Protein AF-A0A7M4DF35-F1 (afdb_monomer_lite)

Sequence (182 aa):
MTAERWVGVNEGSVAWADAAHDILTEVAGHHLAVITRADLAEQVQSRTGLRTRSPYRTWIGSVLAIVVTRAHAEALPPLTSLVVHRAGGDVETEEGVTQARFACYRRYADDIPAEVIALADAEVRAKEAEAAEATRARRTRSSSAGTRAPRTRKPVVPEEAPKICPTCFVQLPASGICDDCG

pLDDT: mean 87.78, std 14.04, range [47.12, 98.75]

Radius of gyration: 29.68 Å; chains: 1; bounding box: 43×83×53 Å

Secondary structure (DSSP, 8-state):
-PPPEE--HHHHHHHHHHHHHHHHHHHHTSTT--EEHHHHHHHHHHHH-EE--S-GGGTHHHHHHHHHHHHHHTT---GGGGEESSTT------HHHHHHHHHHHHHH-S---HHHHHHHHHHHHHHHHHHHHHHHHHHHHHHHS-------PPP----PPPPBPTTT-PBPPTTS--TTT-

Structure (mmCIF, N/CA/C/O backbone):
data_AF-A0A7M4DF35-F1
#
_entry.id   AF-A0A7M4DF35-F1
#
loop_
_atom_site.group_PDB
_a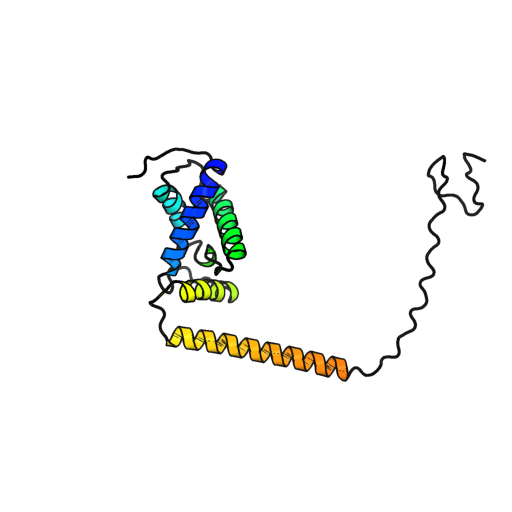tom_site.id
_atom_site.type_symbol
_atom_site.label_atom_id
_atom_site.label_alt_id
_atom_site.label_comp_id
_atom_site.label_asym_id
_atom_site.label_entity_id
_atom_site.label_seq_id
_atom_site.pdbx_PDB_ins_code
_atom_site.Cartn_x
_atom_site.Cartn_y
_atom_site.Cartn_z
_atom_site.occupancy
_atom_site.B_iso_or_equiv
_atom_site.auth_seq_id
_atom_site.auth_comp_id
_atom_site.auth_asym_id
_atom_site.auth_atom_id
_atom_site.pdbx_PDB_model_num
ATOM 1 N N . MET A 1 1 ? 2.243 -17.060 -20.647 1.00 57.16 1 MET A N 1
ATOM 2 C CA . MET A 1 1 ? 3.671 -16.725 -20.477 1.00 57.16 1 MET A CA 1
ATOM 3 C C . MET A 1 1 ? 3.911 -15.399 -21.172 1.00 57.16 1 MET A C 1
ATOM 5 O O . MET A 1 1 ? 3.861 -15.352 -22.393 1.00 57.16 1 MET A O 1
ATOM 9 N N . THR A 1 2 ? 4.044 -14.317 -20.410 1.00 72.31 2 THR A N 1
ATOM 10 C CA . THR A 1 2 ? 4.477 -13.013 -20.929 1.00 72.31 2 THR A CA 1
ATOM 11 C C . THR A 1 2 ? 5.916 -13.143 -21.425 1.00 72.31 2 THR A C 1
ATOM 13 O O . THR A 1 2 ? 6.747 -13.753 -20.755 1.00 72.31 2 THR A O 1
ATOM 16 N N . ALA A 1 3 ? 6.207 -12.642 -22.625 1.00 84.12 3 ALA A N 1
ATOM 17 C CA . ALA A 1 3 ? 7.567 -12.648 -23.153 1.00 84.12 3 ALA A CA 1
ATOM 18 C C . ALA A 1 3 ? 8.449 -11.715 -22.309 1.00 84.12 3 ALA A C 1
ATOM 20 O O . ALA A 1 3 ? 8.066 -10.572 -22.055 1.00 84.12 3 ALA A O 1
ATOM 21 N N . GLU A 1 4 ? 9.614 -12.195 -21.872 1.00 92.75 4 GLU A N 1
ATOM 22 C CA . GLU A 1 4 ? 10.533 -11.380 -21.078 1.00 92.75 4 GLU A CA 1
ATOM 23 C C . GLU A 1 4 ? 11.287 -10.372 -21.955 1.00 92.75 4 GLU A C 1
ATOM 25 O O . GLU A 1 4 ? 11.801 -10.710 -23.025 1.00 92.75 4 GLU A O 1
ATOM 30 N N . ARG A 1 5 ? 11.393 -9.126 -21.483 1.00 96.50 5 ARG A N 1
ATOM 31 C CA . ARG A 1 5 ? 12.104 -8.035 -22.160 1.00 96.50 5 ARG A CA 1
ATOM 32 C C . ARG A 1 5 ? 12.962 -7.261 -21.166 1.00 96.50 5 ARG A C 1
ATOM 34 O O . ARG A 1 5 ? 12.476 -6.824 -20.128 1.00 96.50 5 ARG A O 1
ATOM 41 N N . TRP A 1 6 ? 14.230 -7.038 -21.507 1.00 97.25 6 TRP A N 1
ATOM 42 C CA . TRP A 1 6 ? 15.135 -6.212 -20.704 1.00 97.25 6 TRP A CA 1
ATOM 43 C C . TRP A 1 6 ? 14.934 -4.726 -21.005 1.00 97.25 6 TRP A C 1
ATOM 45 O O . TRP A 1 6 ? 14.982 -4.325 -22.168 1.00 97.25 6 TRP A O 1
ATOM 55 N N . VAL A 1 7 ? 14.739 -3.917 -19.963 1.00 97.38 7 VAL A N 1
ATOM 56 C CA . VAL A 1 7 ? 14.461 -2.477 -20.064 1.00 97.38 7 VAL A CA 1
ATOM 57 C C . VAL A 1 7 ? 15.282 -1.659 -19.067 1.00 97.38 7 VAL A C 1
ATOM 59 O O . VAL A 1 7 ? 15.774 -2.161 -18.049 1.00 97.38 7 VAL A O 1
ATOM 62 N N . GLY A 1 8 ? 15.428 -0.366 -19.361 1.00 96.44 8 GLY A N 1
ATOM 63 C CA . GLY A 1 8 ? 15.947 0.604 -18.399 1.00 96.44 8 GLY A CA 1
ATOM 64 C C . GLY A 1 8 ? 14.949 0.866 -17.265 1.00 96.44 8 GLY A C 1
ATOM 65 O O . GLY A 1 8 ? 13.746 0.676 -17.425 1.00 96.44 8 GLY A O 1
ATOM 66 N N . VAL A 1 9 ? 15.441 1.350 -16.119 1.00 96.00 9 VAL A N 1
ATOM 67 C CA . VAL A 1 9 ? 14.603 1.621 -14.934 1.00 96.00 9 VAL A CA 1
ATOM 68 C C . VAL A 1 9 ? 13.453 2.586 -15.236 1.00 96.00 9 VAL A C 1
ATOM 70 O O . VAL A 1 9 ? 12.317 2.316 -14.862 1.00 96.00 9 VAL A O 1
ATOM 73 N N . ASN A 1 10 ? 13.733 3.692 -15.931 1.00 95.38 10 ASN A N 1
ATOM 74 C CA . ASN A 1 10 ? 12.712 4.700 -16.226 1.00 95.38 10 ASN A CA 1
ATOM 75 C C . ASN A 1 10 ? 11.609 4.138 -17.130 1.00 95.38 10 ASN A C 1
ATOM 77 O O . ASN A 1 10 ? 10.435 4.387 -16.881 1.00 95.38 10 ASN A O 1
ATOM 81 N N . GLU A 1 11 ? 11.988 3.334 -18.126 1.00 96.31 11 GLU A N 1
ATOM 82 C CA . GLU A 1 11 ? 11.049 2.696 -19.050 1.00 96.31 11 GLU A CA 1
ATOM 83 C C . GLU A 1 11 ? 10.116 1.712 -18.329 1.00 96.31 11 GLU A C 1
ATOM 85 O O . GLU A 1 11 ? 8.913 1.722 -18.571 1.00 96.31 11 GLU A O 1
ATOM 90 N N . GLY A 1 12 ? 10.646 0.889 -17.416 1.00 96.19 12 GLY A N 1
ATOM 91 C CA . GLY A 1 12 ? 9.844 -0.090 -16.672 1.00 96.19 12 GLY A CA 1
ATOM 92 C C . GLY A 1 12 ? 9.017 0.497 -15.523 1.00 96.19 12 GLY A C 1
ATOM 93 O O . GLY A 1 12 ? 8.069 -0.140 -15.072 1.00 96.19 12 GLY A O 1
ATOM 94 N N . SER A 1 13 ? 9.355 1.699 -15.046 1.00 96.50 13 SER A N 1
ATOM 95 C CA . SER A 1 13 ? 8.841 2.250 -13.783 1.00 96.50 13 SER A CA 1
ATOM 96 C C . SER A 1 13 ? 7.313 2.292 -13.671 1.00 96.50 13 SER A C 1
ATOM 98 O O . SER A 1 13 ? 6.778 1.871 -12.647 1.00 96.50 13 SER A O 1
ATOM 100 N N . VAL A 1 14 ? 6.616 2.756 -14.713 1.00 97.56 14 VAL A N 1
ATOM 101 C CA . VAL A 1 14 ? 5.149 2.883 -14.717 1.00 97.56 14 VAL A CA 1
ATOM 102 C C . VAL A 1 14 ? 4.488 1.506 -14.684 1.00 97.56 14 VAL A C 1
ATOM 104 O O . VAL A 1 14 ? 3.686 1.237 -13.797 1.00 97.56 14 VAL A O 1
ATOM 107 N N . ALA A 1 15 ? 4.902 0.595 -15.567 1.00 98.12 15 ALA A N 1
ATOM 108 C CA . ALA A 1 15 ? 4.358 -0.762 -15.614 1.00 98.12 15 ALA A CA 1
ATOM 109 C C . ALA A 1 15 ? 4.627 -1.546 -14.317 1.00 98.12 15 ALA A C 1
ATOM 111 O O . ALA A 1 15 ? 3.768 -2.288 -13.842 1.00 98.12 15 ALA A O 1
ATOM 112 N N . TRP A 1 16 ? 5.805 -1.371 -13.708 1.00 98.69 16 TRP A N 1
ATOM 113 C CA . TRP A 1 16 ? 6.094 -1.958 -12.400 1.00 98.69 16 TRP A CA 1
ATOM 114 C C . TRP A 1 16 ? 5.251 -1.343 -11.283 1.00 98.69 16 TRP A C 1
ATOM 116 O O . TRP A 1 16 ? 4.930 -2.056 -10.339 1.00 98.69 16 TRP A O 1
ATOM 126 N N . ALA A 1 17 ? 4.893 -0.059 -11.362 1.00 98.62 17 ALA A N 1
ATOM 127 C CA . ALA A 1 17 ? 4.027 0.590 -10.379 1.00 98.62 17 ALA A CA 1
ATOM 128 C C . ALA A 1 17 ? 2.575 0.122 -10.485 1.00 98.62 17 ALA A C 1
ATOM 130 O O . ALA A 1 17 ? 1.959 -0.141 -9.453 1.00 98.62 17 ALA A O 1
ATOM 131 N N . ASP A 1 18 ? 2.064 -0.066 -11.701 1.00 98.38 18 ASP A N 1
ATOM 132 C CA . ASP A 1 18 ? 0.742 -0.659 -11.916 1.00 98.38 18 ASP A CA 1
ATOM 133 C C . ASP A 1 18 ? 0.693 -2.085 -11.359 1.00 98.38 18 ASP A C 1
ATOM 135 O O . ASP A 1 18 ? -0.153 -2.398 -10.525 1.00 98.38 18 ASP A O 1
ATOM 139 N N . ALA A 1 19 ? 1.685 -2.916 -11.698 1.00 98.62 19 ALA A N 1
ATOM 140 C CA . ALA A 1 19 ? 1.788 -4.259 -11.134 1.00 98.62 19 ALA A CA 1
ATOM 141 C C . ALA A 1 19 ? 1.973 -4.246 -9.606 1.00 98.62 19 ALA A C 1
ATOM 143 O O . ALA A 1 19 ? 1.438 -5.113 -8.919 1.00 98.62 19 ALA A O 1
ATOM 144 N N . ALA A 1 20 ? 2.723 -3.283 -9.058 1.00 98.75 20 ALA A N 1
ATOM 145 C CA . ALA A 1 20 ? 2.913 -3.151 -7.616 1.00 98.75 20 ALA A CA 1
ATOM 146 C C . ALA A 1 20 ? 1.597 -2.829 -6.907 1.00 98.75 20 ALA A C 1
ATOM 148 O O . ALA A 1 20 ? 1.338 -3.391 -5.849 1.00 98.75 20 ALA A O 1
ATOM 149 N N . HIS A 1 21 ? 0.771 -1.951 -7.476 1.00 98.56 21 HIS A N 1
ATOM 150 C CA . HIS A 1 21 ? -0.548 -1.644 -6.934 1.00 98.56 21 HIS A CA 1
ATOM 151 C C . HIS A 1 21 ? -1.423 -2.905 -6.850 1.00 98.56 21 HIS A C 1
ATOM 153 O O . HIS A 1 21 ? -2.014 -3.173 -5.801 1.00 98.56 21 HIS A O 1
ATOM 159 N N . ASP A 1 22 ? -1.456 -3.705 -7.916 1.00 98.56 22 ASP A N 1
ATOM 160 C CA . ASP A 1 22 ? -2.241 -4.943 -7.963 1.00 98.56 22 ASP A CA 1
ATOM 161 C C . ASP A 1 22 ? -1.725 -5.975 -6.952 1.00 98.56 22 ASP A C 1
ATOM 163 O O . ASP A 1 22 ? -2.496 -6.491 -6.146 1.00 98.56 22 ASP A O 1
ATOM 167 N N . ILE A 1 23 ? -0.404 -6.201 -6.908 1.00 98.69 23 ILE A N 1
ATOM 168 C CA . ILE A 1 23 ? 0.232 -7.089 -5.919 1.00 98.69 23 ILE A CA 1
ATOM 169 C C . ILE A 1 23 ? -0.100 -6.643 -4.494 1.00 98.69 23 ILE A C 1
ATOM 171 O O . ILE A 1 23 ? -0.439 -7.468 -3.655 1.00 98.69 23 ILE A O 1
ATOM 175 N N . LEU A 1 24 ? 0.010 -5.347 -4.192 1.00 98.62 24 LEU A N 1
ATOM 176 C CA . LEU A 1 24 ? -0.251 -4.846 -2.844 1.00 98.62 24 LEU A CA 1
ATOM 177 C C . LEU A 1 24 ? -1.732 -4.937 -2.471 1.00 98.62 24 LEU A C 1
ATOM 179 O O . LEU A 1 24 ? -2.035 -5.145 -1.302 1.00 98.62 24 LEU A O 1
ATOM 183 N N . THR A 1 25 ? -2.637 -4.820 -3.442 1.00 98.50 25 THR A N 1
ATOM 184 C CA . THR A 1 25 ? -4.073 -5.042 -3.231 1.00 98.50 25 THR A CA 1
ATOM 185 C C . THR A 1 25 ? -4.360 -6.509 -2.912 1.00 98.50 25 THR A C 1
ATOM 187 O O . THR A 1 25 ? -5.113 -6.794 -1.988 1.00 98.50 25 THR A O 1
ATOM 190 N N . GLU A 1 26 ? -3.700 -7.442 -3.601 1.00 98.50 26 GLU A N 1
ATOM 191 C CA . GLU A 1 26 ? -3.793 -8.873 -3.289 1.00 98.50 26 GLU A CA 1
ATOM 192 C C . GLU A 1 26 ? -3.200 -9.211 -1.916 1.00 98.50 26 GLU A C 1
ATOM 194 O O . GLU A 1 26 ? -3.815 -9.941 -1.145 1.00 98.50 26 GLU A O 1
ATOM 199 N N . VAL A 1 27 ? -2.041 -8.639 -1.564 1.00 98.31 27 VAL A N 1
ATOM 200 C CA . VAL A 1 27 ? -1.454 -8.783 -0.219 1.00 98.31 27 VAL A CA 1
ATOM 201 C C . VAL A 1 27 ? -2.407 -8.226 0.839 1.00 98.31 27 VAL A C 1
ATOM 203 O O . VAL A 1 27 ? -2.608 -8.854 1.871 1.00 98.31 27 VAL A O 1
ATOM 206 N N . ALA A 1 28 ? -3.039 -7.081 0.578 1.00 98.19 28 ALA A N 1
ATOM 207 C CA . ALA A 1 28 ? -4.022 -6.493 1.483 1.00 98.19 28 ALA A CA 1
ATOM 208 C C . ALA A 1 28 ? -5.289 -7.345 1.652 1.00 98.19 28 ALA A C 1
ATOM 210 O O . ALA A 1 28 ? -6.030 -7.102 2.601 1.00 98.19 28 ALA A O 1
ATOM 211 N N . GLY A 1 29 ? -5.532 -8.312 0.761 1.00 98.12 29 GLY A N 1
ATOM 212 C CA . GLY A 1 29 ? -6.655 -9.249 0.818 1.00 98.12 29 GLY A CA 1
ATOM 213 C C . GLY A 1 29 ? -6.560 -10.294 1.931 1.00 98.12 29 GLY A C 1
ATOM 214 O O . GLY A 1 29 ? -7.504 -11.052 2.131 1.00 98.12 29 GLY A O 1
ATOM 215 N N . HIS A 1 30 ? -5.445 -10.326 2.663 1.00 97.69 30 HIS A N 1
ATOM 216 C CA . HIS A 1 30 ? -5.224 -11.238 3.777 1.00 97.69 30 HIS A CA 1
ATOM 217 C C . HIS A 1 30 ? -4.808 -10.469 5.028 1.00 97.69 30 HIS A C 1
ATOM 219 O O . HIS A 1 30 ? -3.832 -9.711 5.025 1.00 97.69 30 HIS A O 1
ATOM 225 N N . HIS A 1 31 ? -5.536 -10.669 6.122 1.00 96.06 31 HIS A N 1
ATOM 226 C CA . HIS A 1 31 ? -5.246 -10.008 7.382 1.00 96.06 31 HIS A CA 1
ATOM 227 C C . HIS A 1 31 ? -3.828 -10.350 7.867 1.00 96.06 31 HIS A C 1
ATOM 229 O O . HIS A 1 31 ? -3.414 -11.507 7.894 1.00 96.06 31 HIS A O 1
ATOM 235 N N . LEU A 1 32 ? -3.074 -9.318 8.264 1.00 94.50 32 LEU A N 1
ATOM 236 C CA . LEU A 1 32 ? -1.668 -9.394 8.696 1.00 94.50 32 LEU A CA 1
ATOM 237 C C . LEU A 1 32 ? -0.655 -9.784 7.607 1.00 94.50 32 LEU A C 1
ATOM 239 O O . LEU A 1 32 ? 0.536 -9.899 7.912 1.00 94.50 32 LEU A O 1
ATOM 243 N N . ALA A 1 33 ? -1.068 -9.940 6.348 1.00 95.88 33 ALA A N 1
ATOM 244 C CA . ALA A 1 33 ? -0.131 -10.225 5.274 1.00 95.88 33 ALA A CA 1
ATOM 245 C C . ALA A 1 33 ? 0.725 -9.000 4.926 1.00 95.88 33 ALA A C 1
ATOM 247 O O . ALA A 1 33 ? 0.248 -7.884 4.728 1.00 95.88 33 ALA A O 1
ATOM 248 N N . VAL A 1 34 ? 2.029 -9.231 4.812 1.00 96.38 34 VAL A N 1
ATOM 249 C CA . VAL A 1 34 ? 3.022 -8.231 4.411 1.00 96.38 34 VAL A CA 1
ATOM 250 C C . VAL A 1 34 ? 3.927 -8.815 3.340 1.00 96.38 34 VAL A C 1
ATOM 252 O O . VAL A 1 34 ? 4.099 -10.029 3.246 1.00 96.38 34 VAL A O 1
ATOM 255 N N . ILE A 1 35 ? 4.551 -7.944 2.552 1.00 96.75 35 ILE A N 1
ATOM 256 C CA . ILE A 1 35 ? 5.489 -8.337 1.500 1.00 96.75 35 ILE A CA 1
ATOM 257 C C . ILE A 1 35 ? 6.831 -7.653 1.715 1.00 96.75 35 ILE A C 1
ATOM 259 O O . ILE A 1 35 ? 6.895 -6.482 2.098 1.00 96.75 35 ILE A O 1
ATOM 263 N N . THR A 1 36 ? 7.938 -8.354 1.471 1.00 96.56 36 THR A N 1
ATOM 264 C CA . THR A 1 36 ? 9.238 -7.691 1.553 1.00 96.56 36 THR A CA 1
ATOM 265 C C . THR A 1 36 ? 9.482 -6.815 0.330 1.00 96.56 36 THR A C 1
ATOM 267 O O . THR A 1 36 ? 9.003 -7.067 -0.775 1.00 96.56 36 THR A O 1
ATOM 270 N N . ARG A 1 37 ? 10.308 -5.782 0.499 1.00 96.06 37 ARG A N 1
ATOM 271 C CA . ARG A 1 37 ? 10.739 -4.928 -0.617 1.00 96.06 37 ARG A CA 1
ATOM 272 C C . ARG A 1 37 ? 11.466 -5.712 -1.722 1.00 96.06 37 ARG A C 1
ATOM 274 O O . ARG A 1 37 ? 11.468 -5.263 -2.864 1.00 96.06 37 ARG A O 1
ATOM 281 N N . ALA A 1 38 ? 12.115 -6.828 -1.380 1.00 96.50 38 ALA A N 1
ATOM 282 C CA . ALA A 1 38 ? 12.780 -7.698 -2.348 1.00 96.50 38 ALA A CA 1
ATOM 283 C C . ALA A 1 38 ? 11.756 -8.528 -3.135 1.00 96.50 38 ALA A C 1
ATOM 285 O O . ALA A 1 38 ? 11.778 -8.489 -4.362 1.00 96.50 38 ALA A O 1
ATOM 286 N N . ASP A 1 39 ? 10.812 -9.166 -2.440 1.00 98.06 39 ASP A N 1
ATOM 287 C CA . ASP A 1 39 ? 9.779 -9.991 -3.078 1.00 98.06 39 ASP A CA 1
ATOM 288 C C . ASP A 1 39 ? 8.878 -9.149 -3.980 1.00 98.06 39 ASP A C 1
ATOM 290 O O . ASP A 1 39 ? 8.578 -9.546 -5.101 1.00 98.06 39 ASP A O 1
ATOM 294 N N . LEU A 1 40 ? 8.496 -7.942 -3.543 1.00 98.50 40 LEU A N 1
ATOM 295 C CA . LEU A 1 40 ? 7.725 -7.027 -4.385 1.00 98.50 40 LEU A CA 1
ATOM 296 C C . LEU A 1 40 ? 8.488 -6.694 -5.671 1.00 98.50 40 LEU A C 1
ATOM 298 O O . LEU A 1 40 ? 7.913 -6.721 -6.756 1.00 98.50 40 LEU A O 1
ATOM 302 N N . ALA A 1 41 ? 9.786 -6.401 -5.562 1.00 98.25 41 ALA A N 1
ATOM 303 C CA . ALA A 1 41 ? 10.611 -6.066 -6.715 1.00 98.25 41 ALA A CA 1
ATOM 304 C C . ALA A 1 41 ? 10.752 -7.233 -7.707 1.00 98.25 41 ALA A C 1
ATOM 306 O O . ALA A 1 41 ? 10.769 -7.015 -8.920 1.00 98.25 41 ALA A O 1
ATOM 307 N N . GLU A 1 42 ? 10.841 -8.462 -7.210 1.00 98.00 42 GLU A N 1
ATOM 308 C CA . GLU A 1 42 ? 10.845 -9.658 -8.048 1.00 98.00 42 GLU A CA 1
ATOM 309 C C . GLU A 1 42 ? 9.485 -9.873 -8.726 1.00 98.00 42 GLU A C 1
ATOM 311 O O . GLU A 1 42 ? 9.418 -10.081 -9.943 1.00 98.00 42 GLU A O 1
ATOM 316 N N . GLN A 1 43 ? 8.396 -9.761 -7.962 1.00 98.50 43 GLN A N 1
ATOM 317 C CA . GLN A 1 43 ? 7.043 -9.992 -8.457 1.00 98.50 43 GLN A CA 1
ATOM 318 C C . GLN A 1 43 ? 6.627 -8.983 -9.528 1.00 98.50 43 GLN A C 1
ATOM 320 O O . GLN A 1 43 ? 6.075 -9.398 -10.546 1.00 98.50 43 GLN A O 1
ATOM 325 N N . VAL A 1 44 ? 6.932 -7.688 -9.376 1.00 98.56 44 VAL A N 1
ATOM 326 C CA . VAL A 1 44 ? 6.583 -6.683 -10.403 1.00 98.56 44 VAL A CA 1
ATOM 327 C C . VAL A 1 44 ? 7.296 -6.951 -11.726 1.00 98.56 44 VAL A C 1
ATOM 329 O O . VAL A 1 44 ? 6.688 -6.831 -12.789 1.00 98.56 44 VAL A O 1
ATOM 332 N N . GLN A 1 45 ? 8.560 -7.384 -11.691 1.00 98.00 45 GLN A N 1
ATOM 333 C CA . GLN A 1 45 ? 9.278 -7.772 -12.905 1.00 98.00 45 GLN A CA 1
ATOM 334 C C . GLN A 1 45 ? 8.716 -9.069 -13.504 1.00 98.00 45 GLN A C 1
ATOM 336 O O . GLN A 1 45 ? 8.612 -9.188 -14.721 1.00 98.00 45 GLN A O 1
ATOM 341 N N . SER A 1 46 ? 8.326 -10.029 -12.658 1.00 97.56 46 SER A N 1
ATOM 342 C CA . SER A 1 46 ? 7.760 -11.310 -13.095 1.00 97.56 46 SER A CA 1
ATOM 343 C C . SER A 1 46 ? 6.396 -11.139 -13.766 1.00 97.56 46 SER A C 1
ATOM 345 O O . SER A 1 46 ? 6.186 -11.625 -14.875 1.00 97.56 46 SER A O 1
ATOM 347 N N . ARG A 1 47 ? 5.486 -10.375 -13.146 1.00 97.69 47 ARG A N 1
ATOM 348 C CA . ARG A 1 47 ? 4.137 -10.126 -13.681 1.00 97.69 47 ARG A CA 1
ATOM 349 C C . ARG A 1 47 ? 4.160 -9.353 -14.990 1.00 97.69 47 ARG A C 1
ATOM 351 O O . ARG A 1 47 ? 3.418 -9.682 -15.910 1.00 97.69 47 ARG A O 1
ATOM 358 N N . THR A 1 48 ? 5.022 -8.344 -15.083 1.00 97.81 48 THR A N 1
ATOM 359 C CA . THR A 1 48 ? 5.115 -7.500 -16.284 1.00 97.81 48 THR A CA 1
ATOM 360 C C . THR A 1 48 ? 5.940 -8.136 -17.403 1.00 97.81 48 THR A C 1
ATOM 362 O O . THR A 1 48 ? 5.806 -7.735 -18.555 1.00 97.81 48 THR A O 1
ATOM 365 N N . GLY A 1 49 ? 6.824 -9.089 -17.089 1.00 97.81 49 GLY A N 1
ATOM 366 C CA . GLY A 1 49 ? 7.851 -9.581 -18.013 1.00 97.81 49 GLY A CA 1
ATOM 367 C C . GLY A 1 49 ? 8.971 -8.565 -18.291 1.00 97.81 49 GLY A C 1
ATOM 368 O O . GLY A 1 49 ? 9.900 -8.863 -19.042 1.00 97.81 49 GLY A O 1
ATOM 369 N N . LEU A 1 50 ? 8.924 -7.368 -17.694 1.00 97.94 50 LEU A N 1
ATOM 370 C CA . LEU A 1 50 ? 9.938 -6.331 -17.868 1.00 97.94 50 LEU A CA 1
ATOM 371 C C . LEU A 1 50 ? 11.056 -6.527 -16.842 1.00 97.94 50 LEU A C 1
ATOM 373 O O . LEU A 1 50 ? 10.858 -6.311 -15.645 1.00 97.94 50 LEU A O 1
ATOM 377 N N . ARG A 1 51 ? 12.241 -6.924 -17.316 1.00 97.50 51 ARG A N 1
ATOM 378 C CA . ARG A 1 51 ? 13.420 -7.218 -16.491 1.00 97.50 51 ARG A CA 1
ATOM 379 C C . ARG A 1 51 ? 14.429 -6.076 -16.496 1.00 97.50 51 ARG A C 1
ATOM 381 O O . ARG A 1 51 ? 14.617 -5.400 -17.505 1.00 97.50 51 ARG A O 1
ATOM 388 N N . THR A 1 52 ? 15.153 -5.901 -15.393 1.00 97.12 52 THR A N 1
ATOM 389 C CA . THR A 1 52 ? 16.308 -4.990 -15.325 1.00 97.12 52 THR A CA 1
ATOM 390 C C . THR A 1 52 ? 17.470 -5.607 -14.557 1.00 97.12 52 THR A C 1
ATOM 392 O O . THR A 1 52 ? 17.275 -6.379 -13.622 1.00 97.12 52 THR A O 1
ATOM 395 N N . ARG A 1 53 ? 18.702 -5.265 -14.959 1.00 95.81 53 ARG A N 1
ATOM 396 C CA . ARG A 1 53 ? 19.931 -5.668 -14.252 1.00 95.81 53 ARG A CA 1
ATOM 397 C C . ARG A 1 53 ? 20.261 -4.742 -13.078 1.00 95.81 53 ARG A C 1
ATOM 399 O O . ARG A 1 53 ? 21.163 -5.041 -12.302 1.00 95.81 53 ARG A O 1
ATOM 406 N N . SER A 1 54 ? 19.568 -3.608 -12.957 1.00 97.25 54 SER A N 1
ATOM 407 C CA . SER A 1 54 ? 19.790 -2.657 -11.870 1.00 97.25 54 SER A CA 1
ATOM 408 C C . SER A 1 54 ? 19.361 -3.255 -10.522 1.00 97.25 54 SER A C 1
ATOM 410 O O . SER A 1 54 ? 18.261 -3.813 -10.432 1.00 97.25 54 SER A O 1
ATOM 412 N N . PRO A 1 55 ? 20.171 -3.112 -9.453 1.00 97.50 55 PRO A N 1
ATOM 413 C CA . PRO A 1 55 ? 19.813 -3.621 -8.132 1.00 97.50 55 PRO A CA 1
ATOM 414 C C . PRO A 1 55 ? 18.478 -3.048 -7.651 1.00 97.50 55 PRO A C 1
ATOM 416 O O . PRO A 1 55 ? 18.283 -1.835 -7.676 1.00 97.50 55 PRO A O 1
ATOM 419 N N . TYR A 1 56 ? 17.573 -3.894 -7.148 1.00 97.19 56 TYR A N 1
ATOM 420 C CA . TYR A 1 56 ? 16.199 -3.478 -6.821 1.00 97.19 56 TYR A CA 1
ATOM 421 C C . TYR A 1 56 ? 16.102 -2.241 -5.926 1.00 97.19 56 TYR A C 1
ATOM 423 O O . TYR A 1 56 ? 15.232 -1.388 -6.099 1.00 97.19 56 TYR A O 1
ATOM 431 N N . ARG A 1 57 ? 17.046 -2.105 -4.990 1.00 96.06 57 ARG A N 1
ATOM 432 C CA . ARG A 1 57 ? 17.079 -1.012 -4.018 1.00 96.06 57 ARG A CA 1
ATOM 433 C C . ARG A 1 57 ? 17.170 0.368 -4.664 1.00 96.06 57 ARG A C 1
ATOM 435 O O . ARG A 1 57 ? 16.693 1.312 -4.034 1.00 96.06 57 ARG A O 1
ATOM 442 N N . THR A 1 58 ? 17.734 0.466 -5.871 1.00 97.19 58 THR A N 1
ATOM 443 C CA . THR A 1 58 ? 17.940 1.732 -6.586 1.00 97.19 58 THR A CA 1
ATOM 444 C C . THR A 1 58 ? 16.687 2.234 -7.296 1.00 97.19 58 THR A C 1
ATOM 446 O O . THR A 1 58 ? 16.634 3.413 -7.617 1.00 97.19 58 THR A O 1
ATOM 449 N N . TRP A 1 59 ? 15.693 1.376 -7.559 1.00 97.56 59 TRP A N 1
ATOM 450 C CA . TRP A 1 59 ? 14.533 1.744 -8.383 1.00 97.56 59 TRP A CA 1
ATOM 451 C C . TRP A 1 59 ? 13.176 1.485 -7.733 1.00 97.56 59 TRP A C 1
ATOM 453 O O . TRP A 1 59 ? 12.229 2.225 -7.991 1.00 97.56 59 TRP A O 1
ATOM 463 N N . ILE A 1 60 ? 13.060 0.499 -6.840 1.00 97.69 60 ILE A N 1
ATOM 464 C CA . ILE A 1 60 ? 11.765 0.163 -6.225 1.00 97.69 60 ILE A CA 1
ATOM 465 C C . ILE A 1 60 ? 11.204 1.329 -5.388 1.00 97.69 60 ILE A C 1
ATOM 467 O O . ILE A 1 60 ? 10.001 1.436 -5.211 1.00 97.69 60 ILE A O 1
ATOM 471 N N . GLY A 1 61 ? 12.054 2.247 -4.904 1.00 97.12 61 GLY A N 1
ATOM 472 C CA . GLY A 1 61 ? 11.595 3.471 -4.233 1.00 97.12 61 GLY A CA 1
ATOM 473 C C . GLY A 1 61 ? 10.765 4.380 -5.147 1.00 97.12 61 GLY A C 1
ATOM 474 O O . GLY A 1 61 ? 9.710 4.850 -4.737 1.00 97.12 61 GLY A O 1
ATOM 475 N N . SER A 1 62 ? 11.194 4.569 -6.396 1.00 97.44 62 SER A N 1
ATOM 476 C CA . SER A 1 62 ? 10.461 5.368 -7.386 1.00 97.44 62 SER A CA 1
ATOM 477 C C . SER A 1 62 ? 9.138 4.711 -7.776 1.00 97.44 62 SER A C 1
ATOM 479 O O . SER A 1 62 ? 8.127 5.392 -7.892 1.00 97.44 62 SER A O 1
ATOM 481 N N . VAL A 1 63 ? 9.126 3.382 -7.900 1.00 98.44 63 VAL A N 1
ATOM 482 C CA . VAL A 1 63 ? 7.898 2.603 -8.126 1.00 98.44 63 VAL A CA 1
ATOM 483 C C . VAL A 1 63 ? 6.905 2.811 -6.977 1.00 98.44 63 VAL A C 1
ATOM 485 O O . VAL A 1 63 ? 5.751 3.154 -7.214 1.00 98.44 63 VAL A O 1
ATOM 488 N N . LEU A 1 64 ? 7.359 2.696 -5.725 1.00 98.38 64 LEU A N 1
ATOM 489 C CA . LEU A 1 64 ? 6.514 2.936 -4.549 1.00 98.38 64 LEU A CA 1
ATOM 490 C C . LEU A 1 64 ? 6.006 4.384 -4.474 1.00 98.38 64 LEU A C 1
ATOM 492 O O . LEU A 1 64 ? 4.871 4.600 -4.064 1.00 98.38 64 LEU A O 1
ATOM 496 N N . ALA A 1 65 ? 6.796 5.374 -4.899 1.00 98.31 65 ALA A N 1
ATOM 497 C CA . ALA A 1 65 ? 6.358 6.770 -4.949 1.00 98.31 65 ALA A CA 1
ATOM 498 C C . ALA A 1 65 ? 5.209 6.996 -5.953 1.00 98.31 65 ALA A C 1
ATOM 500 O O . ALA A 1 65 ? 4.285 7.765 -5.671 1.00 98.31 65 ALA A O 1
ATOM 501 N N . ILE A 1 66 ? 5.223 6.289 -7.090 1.00 98.44 66 ILE A N 1
ATOM 502 C CA . ILE A 1 66 ? 4.114 6.300 -8.057 1.00 98.44 66 ILE A CA 1
ATOM 503 C C . ILE A 1 66 ? 2.861 5.687 -7.416 1.00 98.44 66 ILE A C 1
ATOM 505 O O . ILE A 1 66 ? 1.793 6.293 -7.473 1.00 98.44 66 ILE A O 1
ATOM 509 N N . VAL A 1 67 ? 2.996 4.544 -6.732 1.00 98.44 67 VAL A N 1
ATOM 510 C CA . VAL A 1 67 ? 1.875 3.901 -6.019 1.00 98.44 67 VAL A CA 1
ATOM 511 C C . VAL A 1 67 ? 1.296 4.815 -4.935 1.00 98.44 67 VAL A C 1
ATOM 513 O O . VAL A 1 67 ? 0.081 4.921 -4.824 1.00 98.44 67 VAL A O 1
ATOM 516 N N . VAL A 1 68 ? 2.135 5.519 -4.167 1.00 98.38 68 VAL A N 1
ATOM 517 C CA . VAL A 1 68 ? 1.684 6.504 -3.164 1.00 98.38 68 VAL A CA 1
ATOM 518 C C . VAL A 1 68 ? 0.891 7.630 -3.821 1.00 98.38 68 VAL A C 1
ATOM 520 O O . VAL A 1 68 ? -0.201 7.959 -3.365 1.00 98.38 68 VAL A O 1
ATOM 523 N N . THR A 1 69 ? 1.409 8.194 -4.914 1.00 98.25 69 THR A N 1
ATOM 524 C CA . THR A 1 69 ? 0.719 9.253 -5.667 1.00 98.25 69 THR A CA 1
ATOM 525 C C . THR A 1 69 ? -0.651 8.784 -6.147 1.00 98.25 69 THR A C 1
ATOM 527 O O . THR A 1 69 ? -1.644 9.487 -5.964 1.00 98.25 69 THR A O 1
ATOM 530 N N . ARG A 1 70 ? -0.714 7.570 -6.705 1.00 96.88 70 ARG A N 1
ATOM 531 C CA . ARG A 1 70 ? -1.956 6.945 -7.162 1.00 96.88 70 ARG A CA 1
ATOM 532 C C . ARG A 1 70 ? -2.939 6.725 -6.012 1.00 96.88 70 ARG A C 1
ATOM 534 O O . ARG A 1 70 ? -4.085 7.149 -6.107 1.00 96.88 70 ARG A O 1
ATOM 541 N N . ALA A 1 71 ? -2.481 6.137 -4.906 1.00 96.38 71 ALA A N 1
ATOM 542 C CA . ALA A 1 71 ? -3.320 5.881 -3.741 1.00 96.38 71 ALA A CA 1
ATOM 543 C C . ALA A 1 71 ? -3.921 7.178 -3.178 1.00 96.38 71 ALA A C 1
ATOM 545 O O . ALA A 1 71 ? -5.111 7.225 -2.882 1.00 96.38 71 ALA A O 1
ATOM 546 N N . HIS A 1 72 ? -3.136 8.257 -3.107 1.00 96.81 72 HIS A N 1
ATOM 547 C CA . HIS A 1 72 ? -3.646 9.567 -2.703 1.00 96.81 72 HIS A CA 1
ATOM 548 C C . HIS A 1 72 ? -4.678 10.136 -3.683 1.00 96.81 72 HIS A C 1
ATOM 550 O O . HIS A 1 72 ? -5.708 10.638 -3.239 1.00 96.81 72 HIS A O 1
ATOM 556 N N . ALA A 1 73 ? -4.422 10.058 -4.992 1.00 97.25 73 ALA A N 1
ATOM 557 C CA . ALA A 1 73 ? -5.334 10.576 -6.014 1.00 97.25 73 ALA A CA 1
ATOM 558 C C . ALA A 1 73 ? -6.689 9.846 -6.023 1.00 97.25 73 ALA A C 1
ATOM 560 O O . ALA A 1 73 ? -7.723 10.464 -6.264 1.00 97.25 73 ALA A O 1
ATOM 561 N N . GLU A 1 74 ? -6.683 8.548 -5.724 1.00 96.31 74 GLU A N 1
ATOM 562 C CA . GLU A 1 74 ? -7.872 7.689 -5.698 1.00 96.31 74 GLU A CA 1
ATOM 563 C C . GLU A 1 74 ? -8.500 7.560 -4.293 1.00 96.31 74 GLU A C 1
ATOM 565 O O . GLU A 1 74 ? -9.454 6.804 -4.111 1.00 96.31 74 GLU A O 1
ATOM 570 N N . ALA A 1 75 ? -7.982 8.286 -3.292 1.00 96.56 75 ALA A N 1
ATOM 571 C CA . ALA A 1 75 ? -8.387 8.179 -1.885 1.00 96.56 75 ALA A CA 1
ATOM 572 C C . ALA A 1 75 ? -8.357 6.731 -1.339 1.00 96.56 75 ALA A C 1
ATOM 574 O O . ALA A 1 75 ? -9.184 6.329 -0.516 1.00 96.56 75 ALA A O 1
ATOM 575 N N . LEU A 1 76 ? -7.388 5.940 -1.800 1.00 96.00 76 LEU A N 1
ATOM 576 C CA . LEU A 1 76 ? -7.137 4.576 -1.347 1.00 96.00 76 LEU A CA 1
ATOM 577 C C . LEU A 1 76 ? -6.270 4.570 -0.078 1.00 96.00 76 LEU A C 1
ATOM 579 O O . LEU A 1 76 ? -5.491 5.503 0.150 1.00 96.00 76 LEU A O 1
ATOM 583 N N . PRO A 1 77 ? -6.359 3.514 0.756 1.00 96.62 77 PRO A N 1
ATOM 584 C CA . PRO A 1 77 ? -5.451 3.354 1.882 1.00 96.62 77 PRO A CA 1
ATOM 585 C C . PRO A 1 77 ? -3.995 3.242 1.392 1.00 96.62 77 PRO A C 1
ATOM 587 O O . PRO A 1 77 ? -3.747 2.841 0.250 1.00 96.62 77 PRO A O 1
ATOM 590 N N . PRO A 1 78 ? -3.013 3.581 2.244 1.00 96.50 78 PRO A N 1
ATOM 591 C CA . PRO A 1 78 ? -1.602 3.603 1.872 1.00 96.50 78 PRO A CA 1
ATOM 592 C C . PRO A 1 78 ? -1.051 2.179 1.699 1.00 96.50 78 PRO A C 1
ATOM 594 O O . PRO A 1 78 ? -0.390 1.641 2.589 1.00 96.50 78 PRO A O 1
ATOM 597 N N . LEU A 1 79 ? -1.289 1.573 0.532 1.00 97.19 79 LEU A N 1
ATOM 598 C CA . LEU A 1 79 ? -0.873 0.207 0.179 1.00 97.19 79 LEU A CA 1
ATOM 599 C C . LEU A 1 79 ? 0.621 -0.056 0.421 1.00 97.19 79 LEU A C 1
ATOM 601 O O . LEU A 1 79 ? 1.022 -1.161 0.779 1.00 97.19 79 LEU A O 1
ATOM 605 N N . THR A 1 80 ? 1.465 0.968 0.282 1.00 97.19 80 THR A N 1
ATOM 606 C CA . THR A 1 80 ? 2.912 0.861 0.515 1.00 97.19 80 THR A CA 1
ATOM 607 C C . THR A 1 80 ? 3.287 0.614 1.981 1.00 97.19 80 THR A C 1
ATOM 609 O O . THR A 1 80 ? 4.412 0.192 2.242 1.00 97.19 80 THR A O 1
ATOM 612 N N . SER A 1 81 ? 2.359 0.781 2.931 1.00 96.56 81 SER A N 1
ATOM 613 C CA . SER A 1 81 ? 2.548 0.407 4.343 1.00 96.56 81 SER A CA 1
ATOM 614 C C . SER A 1 81 ? 2.726 -1.104 4.559 1.00 96.56 81 SER A C 1
ATOM 616 O O . SER A 1 81 ? 3.311 -1.522 5.564 1.00 96.56 81 SER A O 1
ATOM 618 N N . LEU A 1 82 ? 2.279 -1.928 3.604 1.00 96.88 82 LEU A N 1
ATOM 619 C CA . LEU A 1 82 ? 2.420 -3.390 3.610 1.00 96.88 82 LEU A CA 1
ATOM 620 C C . LEU A 1 82 ? 3.833 -3.857 3.226 1.00 96.88 82 LEU A C 1
ATOM 622 O O . LEU A 1 82 ? 4.162 -5.034 3.381 1.00 96.88 82 LEU A O 1
ATOM 626 N N . VAL A 1 83 ? 4.677 -2.948 2.724 1.00 96.69 83 VAL A N 1
ATOM 627 C CA . VAL A 1 83 ? 6.039 -3.264 2.288 1.00 96.69 83 VAL A CA 1
ATOM 628 C C . VAL A 1 83 ? 7.001 -3.175 3.466 1.00 96.69 83 VAL A C 1
ATOM 630 O O . VAL A 1 83 ? 7.215 -2.107 4.036 1.00 96.69 83 VAL A O 1
ATOM 633 N N . VAL A 1 84 ? 7.639 -4.294 3.802 1.00 93.12 84 VAL A N 1
ATOM 634 C CA . VAL A 1 84 ? 8.592 -4.393 4.917 1.00 93.12 84 VAL A CA 1
ATOM 635 C C . VAL A 1 84 ? 10.025 -4.628 4.443 1.00 93.12 84 VAL A C 1
ATOM 637 O O . VAL A 1 84 ? 10.288 -5.091 3.330 1.00 93.12 84 VAL A O 1
ATOM 640 N N . HIS A 1 85 ? 10.997 -4.325 5.305 1.00 85.56 85 HIS A N 1
ATOM 641 C CA . HIS A 1 85 ? 12.402 -4.646 5.040 1.00 85.56 85 HIS A CA 1
ATOM 642 C C . HIS A 1 85 ? 12.707 -6.141 5.196 1.00 85.56 85 HIS A C 1
ATOM 644 O O . HIS A 1 85 ? 13.511 -6.673 4.431 1.00 85.56 85 HIS A O 1
ATOM 650 N N . ARG A 1 86 ? 12.060 -6.809 6.158 1.00 77.75 86 ARG A N 1
ATOM 651 C CA . ARG A 1 86 ? 12.150 -8.249 6.421 1.00 77.75 86 ARG A CA 1
ATOM 652 C C . ARG A 1 86 ? 10.804 -8.742 6.949 1.00 77.75 86 ARG A C 1
ATOM 654 O O . ARG A 1 86 ? 10.201 -8.064 7.777 1.00 77.75 86 ARG A O 1
ATOM 661 N N . ALA A 1 87 ? 10.353 -9.906 6.489 1.00 62.81 87 ALA A N 1
ATOM 662 C CA . ALA A 1 87 ? 9.195 -10.574 7.071 1.00 62.81 87 ALA A CA 1
ATOM 663 C C . ALA A 1 87 ? 9.571 -11.131 8.459 1.00 62.81 87 ALA A C 1
ATOM 665 O O . ALA A 1 87 ? 10.586 -11.818 8.591 1.00 62.81 87 ALA A O 1
ATOM 666 N N . GLY A 1 88 ? 8.786 -10.804 9.489 1.00 58.53 88 GLY A N 1
ATOM 667 C CA . GLY A 1 88 ? 8.924 -11.391 10.830 1.00 58.53 88 GLY A CA 1
ATOM 668 C C . GLY A 1 88 ? 9.984 -10.775 11.750 1.00 58.53 88 GLY A C 1
ATOM 669 O O . GLY A 1 88 ? 10.506 -11.474 12.611 1.00 58.53 88 GLY A O 1
ATOM 670 N N . GLY A 1 89 ? 10.341 -9.500 11.576 1.00 48.16 89 GLY A N 1
ATOM 671 C CA . GLY A 1 89 ? 11.090 -8.768 12.602 1.00 48.16 89 GLY A CA 1
ATOM 672 C C . GLY A 1 89 ? 10.131 -7.992 13.496 1.00 48.16 89 GLY A C 1
ATOM 673 O O . GLY A 1 89 ? 9.378 -7.179 12.961 1.00 48.16 89 GLY A O 1
ATOM 674 N N . ASP A 1 90 ? 10.180 -8.223 14.811 1.00 48.50 90 ASP A N 1
ATOM 675 C CA . ASP A 1 90 ? 9.635 -7.304 15.817 1.00 48.50 90 ASP A CA 1
ATOM 676 C C . ASP A 1 90 ? 10.301 -5.943 15.613 1.00 48.50 90 ASP A C 1
ATOM 678 O O . ASP A 1 90 ? 11.412 -5.670 16.069 1.00 48.50 90 ASP A O 1
ATOM 682 N N . VAL A 1 91 ? 9.646 -5.103 14.829 1.00 52.41 91 VAL A N 1
ATOM 683 C CA . VAL A 1 91 ? 9.873 -3.672 14.851 1.00 52.41 91 VAL A CA 1
ATOM 684 C C . VAL A 1 91 ? 8.706 -3.160 15.664 1.00 52.41 91 VAL A C 1
ATOM 686 O O . VAL A 1 91 ? 7.565 -3.413 15.262 1.00 52.41 91 VAL A O 1
ATOM 689 N N . GLU A 1 92 ? 8.984 -2.485 16.786 1.00 47.12 92 GLU A N 1
ATOM 690 C CA . GLU A 1 92 ? 8.042 -1.552 17.413 1.00 47.12 92 GLU A CA 1
ATOM 691 C C . GLU A 1 92 ? 7.510 -0.673 16.289 1.00 47.12 92 GLU A C 1
ATOM 693 O O . GLU A 1 92 ? 8.163 0.249 15.799 1.00 47.12 92 GLU A O 1
ATOM 698 N N . THR A 1 93 ? 6.379 -1.095 15.743 1.00 61.16 93 THR A N 1
ATOM 699 C CA . THR A 1 93 ? 5.855 -0.509 14.533 1.00 61.16 93 THR A CA 1
ATOM 700 C C . THR A 1 93 ? 5.137 0.714 15.038 1.00 61.16 93 THR A C 1
ATOM 702 O O . THR A 1 93 ? 4.136 0.576 15.742 1.00 61.16 93 THR A O 1
ATOM 705 N N . GLU A 1 94 ? 5.701 1.888 14.739 1.00 71.94 94 GLU A N 1
ATOM 706 C CA . GLU A 1 94 ? 5.080 3.171 15.046 1.00 71.94 94 GLU A CA 1
ATOM 707 C C . GLU A 1 94 ? 3.577 3.068 14.778 1.00 71.94 94 GLU A C 1
ATOM 709 O O . GLU A 1 94 ? 3.157 2.559 13.735 1.00 71.94 94 GLU A O 1
ATOM 714 N N . GLU A 1 95 ? 2.766 3.520 15.729 1.00 78.88 95 GLU A N 1
ATOM 715 C CA . GLU A 1 95 ? 1.305 3.394 15.719 1.00 78.88 95 GLU A CA 1
ATOM 716 C C . GLU A 1 95 ? 0.685 3.782 14.363 1.00 78.88 95 GLU A C 1
ATOM 718 O O . GLU A 1 95 ? -0.213 3.108 13.855 1.00 78.88 95 GLU A O 1
ATOM 723 N N . GLY A 1 96 ? 1.246 4.808 13.710 1.00 82.50 96 GLY A N 1
ATOM 724 C CA . GLY A 1 96 ? 0.846 5.247 12.374 1.00 82.50 96 GLY A CA 1
ATOM 725 C C . GLY A 1 96 ? 1.025 4.192 11.275 1.00 82.50 96 GLY A C 1
ATOM 726 O O . GLY A 1 96 ? 0.176 4.089 10.392 1.00 82.50 96 GLY A O 1
ATOM 727 N N . VAL A 1 97 ? 2.079 3.373 11.321 1.00 88.06 97 VAL A N 1
ATOM 728 C CA . VAL A 1 97 ? 2.305 2.285 10.354 1.00 88.06 97 VAL A CA 1
ATOM 729 C C . VAL A 1 97 ? 1.327 1.135 10.599 1.00 88.06 97 VAL A C 1
ATOM 731 O O . VAL A 1 97 ? 0.777 0.594 9.639 1.00 88.06 97 VAL A O 1
ATOM 734 N N . THR A 1 98 ? 1.058 0.788 11.860 1.00 90.06 98 THR A N 1
ATOM 735 C CA . THR A 1 98 ? 0.051 -0.230 12.211 1.00 90.06 98 THR A CA 1
ATOM 736 C C . THR A 1 98 ? -1.337 0.193 11.734 1.00 90.06 98 THR A C 1
ATOM 738 O O . THR A 1 98 ? -2.014 -0.579 11.052 1.00 90.06 98 THR A O 1
ATOM 741 N N . GLN A 1 99 ? -1.721 1.448 11.984 1.00 90.31 99 GLN A N 1
ATOM 742 C CA . GLN A 1 99 ? -2.986 2.013 11.515 1.00 90.31 99 GLN A CA 1
ATOM 743 C C . GLN A 1 99 ? -3.078 2.031 9.982 1.00 90.31 99 GLN A C 1
ATOM 745 O O . GLN A 1 99 ? -4.109 1.671 9.411 1.00 90.31 99 GLN A O 1
ATOM 750 N N . ALA A 1 100 ? -1.998 2.420 9.301 1.00 94.50 100 ALA A N 1
ATOM 751 C CA . ALA A 1 100 ? -1.921 2.443 7.843 1.00 94.50 100 ALA A CA 1
ATOM 752 C C . ALA A 1 100 ? -2.119 1.045 7.227 1.00 94.50 100 ALA A C 1
ATOM 754 O O . ALA A 1 100 ? -2.880 0.899 6.266 1.00 94.50 100 ALA A O 1
ATOM 755 N N . ARG A 1 101 ? -1.499 0.010 7.811 1.00 95.38 101 ARG A N 1
ATOM 756 C CA . ARG A 1 101 ? -1.698 -1.386 7.388 1.00 95.38 101 ARG A CA 1
ATOM 757 C C . ARG A 1 101 ? -3.122 -1.850 7.648 1.00 95.38 101 ARG A C 1
ATOM 759 O O . ARG A 1 101 ? -3.748 -2.416 6.756 1.00 95.38 101 ARG A O 1
ATOM 766 N N . PHE A 1 102 ? -3.657 -1.568 8.837 1.00 96.12 102 PHE A N 1
ATOM 767 C CA . PHE A 1 102 ? -5.025 -1.947 9.177 1.00 96.12 102 PHE A CA 1
ATOM 768 C C . PHE A 1 102 ? -6.054 -1.315 8.232 1.00 96.12 102 PHE A C 1
ATOM 770 O O . PHE A 1 102 ? -6.990 -1.989 7.809 1.00 96.12 102 PHE A O 1
ATOM 777 N N . ALA A 1 103 ? -5.846 -0.063 7.810 1.00 96.62 103 ALA A N 1
ATOM 778 C CA . ALA A 1 103 ? -6.687 0.584 6.804 1.00 96.62 103 ALA A CA 1
ATOM 779 C C . ALA A 1 103 ? -6.669 -0.138 5.443 1.00 96.62 103 ALA A C 1
ATOM 781 O O . ALA A 1 103 ? -7.684 -0.136 4.746 1.00 96.62 103 ALA A O 1
ATOM 782 N N . CYS A 1 104 ? -5.546 -0.764 5.070 1.00 98.00 104 CYS A N 1
ATOM 783 C CA . CYS A 1 104 ? -5.463 -1.598 3.871 1.00 98.00 104 CYS A CA 1
ATOM 784 C C . CYS A 1 104 ? -6.289 -2.875 4.046 1.00 98.00 104 CYS A C 1
ATOM 786 O O . CYS A 1 104 ? -7.174 -3.126 3.232 1.00 98.00 104 CYS A O 1
ATOM 788 N N . TYR A 1 105 ? -6.064 -3.626 5.131 1.00 98.00 105 TYR A N 1
ATOM 789 C CA . TYR A 1 105 ? -6.813 -4.859 5.390 1.00 98.00 105 TYR A CA 1
ATOM 790 C C . TYR A 1 105 ? -8.312 -4.582 5.444 1.00 98.00 105 TYR A C 1
ATOM 792 O O . TYR A 1 105 ? -9.066 -5.210 4.720 1.00 98.00 105 TYR A O 1
ATOM 800 N N . ARG A 1 106 ? -8.760 -3.574 6.204 1.00 96.81 106 ARG A N 1
ATOM 801 C CA . ARG A 1 106 ? -10.191 -3.245 6.344 1.00 96.81 106 ARG A CA 1
ATOM 802 C C . ARG A 1 106 ? -10.892 -2.980 5.008 1.00 96.81 106 ARG A C 1
ATOM 804 O O . ARG A 1 106 ? -12.110 -3.086 4.926 1.00 96.81 106 ARG A O 1
ATOM 811 N N . ARG A 1 107 ? -10.144 -2.578 3.978 1.00 97.44 107 ARG A N 1
ATOM 812 C CA . ARG A 1 107 ? -10.687 -2.344 2.641 1.00 97.44 107 ARG A CA 1
ATOM 813 C C . ARG A 1 107 ? -10.732 -3.603 1.775 1.00 97.44 107 ARG A C 1
ATOM 815 O O . ARG A 1 107 ? -11.635 -3.689 0.948 1.00 97.44 107 ARG A O 1
ATOM 822 N N . TYR A 1 108 ? -9.749 -4.492 1.897 1.00 97.8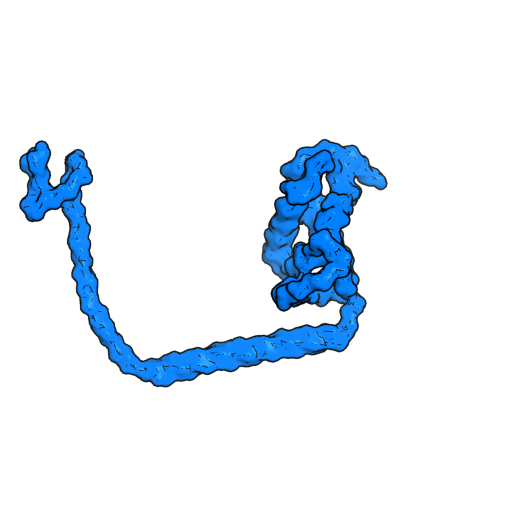1 108 TYR A N 1
ATOM 823 C CA . TYR A 1 108 ? -9.507 -5.552 0.913 1.00 97.81 108 TYR A CA 1
ATOM 824 C C . TYR A 1 108 ? -9.610 -6.975 1.470 1.00 97.81 108 TYR A C 1
ATOM 826 O O . TYR A 1 108 ? -9.854 -7.889 0.692 1.00 97.81 108 TYR A O 1
ATO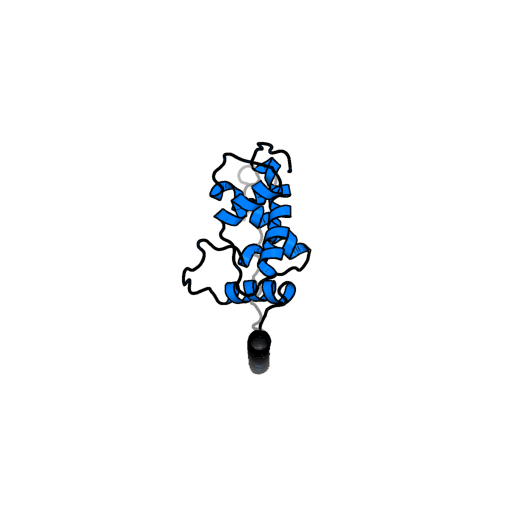M 834 N N . ALA A 1 109 ? -9.412 -7.170 2.773 1.00 97.69 109 ALA A N 1
ATOM 835 C CA . ALA A 1 109 ? -9.427 -8.473 3.423 1.00 97.69 109 ALA A CA 1
ATOM 836 C C . ALA A 1 109 ? -10.823 -8.838 3.936 1.00 97.69 109 ALA A C 1
ATOM 838 O O . ALA A 1 109 ? -11.468 -8.050 4.631 1.00 97.69 109 ALA A O 1
ATOM 839 N N . ASP A 1 110 ? -11.228 -10.077 3.666 1.00 96.69 110 ASP A N 1
ATOM 840 C CA . ASP A 1 110 ? -12.478 -10.670 4.159 1.00 96.69 110 ASP A CA 1
ATOM 841 C C . ASP A 1 110 ? -12.269 -11.531 5.423 1.00 96.69 110 ASP A C 1
ATOM 843 O O . ASP A 1 110 ? -13.230 -11.996 6.033 1.00 96.69 110 ASP A O 1
ATOM 847 N N . ASP A 1 111 ? -11.016 -11.759 5.829 1.00 97.38 111 ASP A N 1
ATOM 848 C CA . ASP A 1 111 ? -10.609 -12.666 6.912 1.00 97.38 111 ASP A CA 1
ATOM 849 C C . ASP A 1 111 ? -10.239 -11.945 8.222 1.00 97.38 111 ASP A C 1
ATOM 851 O O . ASP A 1 111 ? -9.640 -12.539 9.120 1.00 97.38 111 ASP A O 1
ATOM 855 N N . ILE A 1 112 ? -10.608 -10.668 8.361 1.00 96.69 112 ILE A N 1
ATOM 856 C CA . ILE A 1 112 ? -10.365 -9.904 9.590 1.00 96.69 112 ILE A CA 1
ATOM 857 C C . ILE A 1 112 ? -11.350 -10.357 10.676 1.00 96.69 112 ILE A C 1
ATOM 859 O O . ILE A 1 112 ? -12.564 -10.234 10.484 1.00 96.69 112 ILE A O 1
ATOM 863 N N . PRO A 1 113 ? -10.871 -10.804 11.851 1.00 97.06 113 PRO A N 1
ATOM 864 C CA . PRO A 1 113 ? -11.763 -11.155 12.946 1.00 97.06 113 PRO A CA 1
ATOM 865 C C . PRO A 1 113 ? -12.590 -9.951 13.421 1.00 97.06 113 PRO A C 1
ATOM 867 O O . PRO A 1 113 ? -12.079 -8.834 13.562 1.00 97.06 113 PRO A O 1
ATOM 870 N N . ALA A 1 114 ? -13.878 -10.171 13.695 1.00 94.94 114 ALA A N 1
ATOM 871 C CA . ALA A 1 114 ? -14.809 -9.105 14.069 1.00 94.94 114 ALA A CA 1
ATOM 872 C C . ALA A 1 114 ? -14.386 -8.377 15.357 1.00 94.94 114 ALA A C 1
ATOM 874 O O . ALA A 1 114 ? -14.597 -7.171 15.488 1.00 94.94 114 ALA A O 1
ATOM 875 N N . GLU A 1 115 ? -13.748 -9.083 16.293 1.00 96.25 115 GLU A N 1
ATOM 876 C CA . GLU A 1 115 ? -13.193 -8.502 17.513 1.00 96.25 115 GLU A CA 1
ATOM 877 C C . GLU A 1 115 ? -12.072 -7.498 17.227 1.00 96.25 115 GLU A C 1
ATOM 879 O O . GLU A 1 115 ? -12.000 -6.462 17.884 1.00 96.25 115 GLU A O 1
ATOM 884 N N . VAL A 1 116 ? -11.243 -7.748 16.209 1.00 95.06 116 VAL A N 1
ATOM 885 C CA . VAL A 1 116 ? -10.161 -6.838 15.810 1.00 95.06 116 VAL A CA 1
ATOM 886 C C . VAL A 1 116 ? -10.749 -5.556 15.223 1.00 95.06 116 VAL A C 1
ATOM 888 O O . VAL A 1 116 ? -10.307 -4.461 15.568 1.00 95.06 116 VAL A O 1
ATOM 891 N N . ILE A 1 117 ? -11.794 -5.675 14.396 1.00 94.19 117 ILE A N 1
ATOM 892 C CA . ILE A 1 117 ? -12.529 -4.522 13.853 1.00 94.19 117 ILE A CA 1
ATOM 893 C C . ILE A 1 117 ? -13.135 -3.694 14.990 1.00 94.19 117 ILE A C 1
ATOM 895 O O . ILE A 1 117 ? -12.939 -2.481 15.047 1.00 94.19 117 ILE A O 1
ATOM 899 N N . ALA A 1 118 ? -13.820 -4.349 15.931 1.00 94.75 118 ALA A N 1
ATOM 900 C CA . ALA A 1 118 ? -14.466 -3.676 17.051 1.00 94.75 118 ALA A CA 1
ATOM 901 C C . ALA A 1 118 ? -13.468 -2.930 17.952 1.00 94.75 118 ALA A C 1
ATOM 903 O O . ALA A 1 118 ? -13.763 -1.819 18.402 1.00 94.75 118 ALA A O 1
ATOM 904 N N . LEU A 1 119 ? -12.292 -3.519 18.202 1.00 93.69 119 LEU A N 1
ATOM 905 C CA . LEU A 1 119 ? -11.214 -2.882 18.960 1.00 93.69 119 LEU A CA 1
ATOM 906 C C . LEU A 1 119 ? -10.671 -1.647 18.234 1.00 93.69 119 LEU A C 1
ATOM 908 O O . LEU A 1 119 ? -10.590 -0.578 18.840 1.00 93.69 119 LEU A O 1
ATOM 912 N N . ALA A 1 120 ? -10.380 -1.761 16.937 1.00 91.44 120 ALA A N 1
ATOM 913 C CA . ALA A 1 120 ? -9.888 -0.640 16.140 1.00 91.44 120 ALA A CA 1
ATOM 914 C C . ALA A 1 120 ? -10.906 0.516 16.078 1.00 91.44 120 ALA A C 1
ATOM 916 O O . ALA A 1 120 ? -10.552 1.678 16.280 1.00 91.44 120 ALA A O 1
ATOM 917 N N . ASP A 1 121 ? -12.192 0.215 15.877 1.00 92.19 121 ASP A N 1
ATOM 918 C CA . ASP A 1 121 ? -13.251 1.230 15.857 1.00 92.19 121 ASP A CA 1
ATOM 919 C C . ASP A 1 121 ? -13.481 1.866 17.241 1.00 92.19 121 ASP A C 1
ATOM 921 O O . ASP A 1 121 ? -13.894 3.025 17.341 1.00 92.19 121 ASP A O 1
ATOM 925 N N . ALA A 1 122 ? -13.248 1.132 18.334 1.00 93.88 122 ALA A N 1
ATOM 926 C CA . ALA A 1 122 ? -13.282 1.692 19.685 1.00 93.88 122 ALA A CA 1
ATOM 927 C C . ALA A 1 122 ? -12.117 2.659 19.928 1.00 93.88 122 ALA A C 1
ATOM 929 O O . ALA A 1 122 ? -12.326 3.731 20.498 1.00 93.88 122 ALA A O 1
ATOM 930 N N . GLU A 1 123 ? -10.921 2.317 19.454 1.00 91.00 123 GLU A N 1
ATOM 931 C CA . GLU A 1 123 ? -9.736 3.166 19.556 1.00 91.00 123 GLU A CA 1
ATOM 932 C C . GLU A 1 123 ? -9.896 4.471 18.762 1.00 91.00 123 GLU A C 1
ATOM 934 O O . GLU A 1 123 ? -9.625 5.552 19.289 1.00 91.00 123 GLU A O 1
ATOM 939 N N . VAL A 1 124 ? -10.418 4.398 17.530 1.00 89.75 124 VAL A N 1
ATOM 940 C CA . VAL A 1 124 ? -10.730 5.590 16.720 1.00 89.75 124 VAL A CA 1
ATOM 941 C C . VAL A 1 124 ? -11.720 6.496 17.453 1.00 89.75 124 VAL A C 1
ATOM 943 O O . VAL A 1 124 ? -11.453 7.686 17.616 1.00 89.75 124 VAL A O 1
ATOM 946 N N . ARG A 1 125 ? -12.819 5.938 17.979 1.00 92.44 125 ARG A N 1
ATOM 947 C CA . ARG A 1 125 ? -13.811 6.712 18.745 1.00 92.44 125 ARG A CA 1
ATOM 948 C C . ARG A 1 125 ? -13.219 7.354 19.999 1.00 92.44 125 ARG A C 1
ATOM 950 O O . ARG A 1 125 ? -13.570 8.487 20.323 1.00 92.44 125 ARG A O 1
ATOM 957 N N . ALA A 1 126 ? -12.333 6.654 20.707 1.00 93.19 126 ALA A N 1
ATOM 958 C CA . ALA A 1 126 ? -11.662 7.195 21.887 1.00 93.19 126 ALA A CA 1
ATOM 959 C C . ALA A 1 126 ? -10.773 8.397 21.524 1.00 93.19 126 ALA A C 1
ATOM 961 O O . ALA A 1 126 ? -10.869 9.443 22.167 1.00 93.19 126 ALA A O 1
ATOM 962 N N . LYS A 1 127 ? -9.985 8.287 20.448 1.00 90.25 127 LYS A N 1
ATOM 963 C CA . LYS A 1 127 ? -9.130 9.374 19.942 1.00 90.25 127 LYS A CA 1
ATOM 964 C C . LYS A 1 127 ? -9.934 10.578 19.461 1.00 90.25 127 LYS A C 1
ATOM 966 O O . LYS A 1 127 ? -9.572 11.719 19.742 1.00 90.25 127 LYS A O 1
ATOM 971 N N . GLU A 1 128 ? -11.044 10.348 18.765 1.00 91.94 128 GLU A N 1
ATOM 972 C CA . GLU A 1 128 ? -11.950 11.417 18.334 1.00 91.94 128 GLU A CA 1
ATOM 973 C C . GLU A 1 128 ? -12.576 12.148 19.530 1.00 91.94 128 GLU A C 1
ATOM 975 O O . GLU A 1 128 ? -12.637 13.380 19.539 1.00 91.94 128 GLU A O 1
ATOM 980 N N . ALA A 1 129 ? -12.991 11.411 20.566 1.00 94.19 129 ALA A N 1
ATOM 981 C CA . ALA A 1 129 ? -13.521 11.991 21.796 1.00 94.19 129 ALA A CA 1
ATOM 982 C C . ALA A 1 129 ? -12.463 12.823 22.543 1.00 94.19 129 ALA A C 1
ATOM 984 O O . ALA A 1 129 ? -12.754 13.938 22.983 1.00 94.19 129 ALA A O 1
ATOM 985 N N . GLU A 1 130 ? -11.229 12.325 22.636 1.00 94.19 130 GLU A N 1
ATOM 986 C CA . GLU A 1 130 ? -10.106 13.056 23.228 1.00 94.19 130 GLU A CA 1
ATOM 987 C C . GLU A 1 130 ? -9.797 14.344 22.449 1.00 94.19 130 GLU A C 1
ATOM 989 O O . GLU A 1 130 ? -9.688 15.422 23.038 1.00 94.19 130 GLU A O 1
ATOM 994 N N . ALA A 1 131 ? -9.727 14.272 21.117 1.00 92.56 131 ALA A N 1
ATOM 995 C CA . ALA A 1 131 ? -9.482 15.432 20.262 1.00 92.56 131 ALA A CA 1
ATOM 996 C C . ALA A 1 131 ? -10.606 16.481 20.363 1.00 92.56 131 ALA A C 1
ATOM 998 O O . ALA A 1 131 ? -10.342 17.693 20.378 1.00 92.56 131 ALA A O 1
ATOM 999 N N . ALA A 1 132 ? -11.861 16.035 20.469 1.00 93.56 132 ALA A N 1
ATOM 1000 C CA . ALA A 1 132 ? -13.010 16.907 20.681 1.00 93.56 132 ALA A CA 1
ATOM 1001 C C . ALA A 1 132 ? -12.934 17.619 22.040 1.00 93.56 132 ALA A C 1
ATOM 1003 O O . ALA A 1 132 ? -13.126 18.839 22.106 1.00 93.56 132 ALA A O 1
ATOM 1004 N N . GLU A 1 133 ? -12.588 16.900 23.111 1.00 93.62 133 GLU A N 1
ATOM 1005 C CA . GLU A 1 133 ? -12.428 17.489 24.442 1.00 93.62 133 GLU A CA 1
ATOM 1006 C C . GLU A 1 133 ? -11.225 18.441 24.498 1.00 93.62 133 GLU A C 1
ATOM 1008 O O . GLU A 1 133 ? -11.343 19.549 25.022 1.00 93.62 133 GLU A O 1
ATOM 1013 N N . ALA A 1 134 ? -10.097 18.104 23.868 1.00 92.31 134 ALA A N 1
ATOM 1014 C CA . ALA A 1 134 ? -8.948 19.000 23.747 1.00 92.31 134 ALA A CA 1
ATOM 1015 C C . ALA A 1 134 ? -9.314 20.300 23.008 1.00 92.31 134 ALA A C 1
ATOM 1017 O O . ALA A 1 134 ? -8.953 21.404 23.439 1.00 92.31 134 ALA A O 1
ATOM 1018 N N . THR A 1 135 ? -10.092 20.192 21.929 1.00 92.69 135 THR A N 1
ATOM 1019 C CA . THR A 1 135 ? -10.606 21.346 21.179 1.00 92.69 135 THR A CA 1
ATOM 1020 C C . THR A 1 135 ? -11.544 22.194 22.038 1.00 92.69 135 THR A C 1
ATOM 1022 O O . THR A 1 135 ? -11.417 23.425 22.072 1.00 92.69 135 THR A O 1
ATOM 1025 N N . ARG A 1 136 ? -12.445 21.559 22.796 1.00 91.75 136 ARG A N 1
ATOM 1026 C CA . ARG A 1 136 ? -13.349 22.234 23.735 1.00 91.75 136 ARG A CA 1
ATOM 1027 C C . ARG A 1 136 ? -12.576 22.949 24.841 1.00 91.75 136 ARG A C 1
ATOM 1029 O O . ARG A 1 136 ? -12.816 24.133 25.067 1.00 91.75 136 ARG A O 1
ATOM 1036 N N . ALA A 1 137 ? -11.604 22.284 25.460 1.00 87.88 137 ALA A N 1
ATOM 1037 C CA . ALA A 1 137 ? -10.744 22.842 26.498 1.00 87.88 137 ALA A CA 1
ATOM 1038 C C . ALA A 1 137 ? -9.877 24.006 25.989 1.00 87.88 137 ALA A C 1
ATOM 1040 O O . ALA A 1 137 ? -9.543 24.923 26.745 1.00 87.88 137 ALA A O 1
ATOM 1041 N N . ARG A 1 138 ? -9.490 23.995 24.707 1.00 88.88 138 ARG A N 1
ATOM 1042 C CA . ARG A 1 138 ? -8.800 25.123 24.067 1.00 88.88 138 ARG A CA 1
ATOM 1043 C C . ARG A 1 138 ? -9.749 26.298 23.832 1.00 88.88 138 ARG A C 1
ATOM 1045 O O . ARG A 1 138 ? -9.368 27.444 24.072 1.00 88.88 138 ARG A O 1
ATOM 1052 N N . ARG A 1 139 ? -10.991 26.027 23.419 1.00 84.19 139 ARG A N 1
ATOM 1053 C CA . ARG A 1 139 ? -12.027 27.051 23.221 1.00 84.19 139 ARG A CA 1
ATOM 1054 C C . ARG A 1 139 ? -12.431 27.716 24.539 1.00 84.19 139 ARG A C 1
ATOM 1056 O O . ARG A 1 139 ? -12.503 28.941 24.577 1.00 84.19 139 ARG A O 1
ATOM 1063 N N . THR A 1 140 ? -12.615 26.950 25.617 1.00 77.88 140 THR A N 1
ATOM 1064 C CA . THR A 1 140 ? -12.949 27.493 26.947 1.00 77.88 140 THR A CA 1
ATOM 1065 C C . THR A 1 140 ? -11.831 28.381 27.493 1.00 77.88 140 THR A C 1
ATOM 1067 O O . THR A 1 140 ? -12.109 29.501 27.924 1.00 77.88 140 THR A O 1
ATOM 1070 N N . ARG A 1 141 ? -10.564 27.953 27.374 1.00 75.56 141 ARG A N 1
ATOM 1071 C CA . ARG A 1 141 ? -9.386 28.772 27.719 1.00 75.56 141 ARG A CA 1
ATOM 1072 C C . ARG A 1 141 ? -9.294 30.059 26.897 1.00 75.56 141 ARG A C 1
ATOM 1074 O O . ARG A 1 141 ? -8.960 31.109 27.438 1.00 75.56 141 ARG A O 1
ATOM 1081 N N . SER A 1 142 ? -9.615 30.001 25.603 1.00 71.44 142 SER A N 1
ATOM 1082 C CA . SER A 1 142 ? -9.639 31.190 24.743 1.00 71.44 142 SER A CA 1
ATOM 1083 C C . SER A 1 142 ? -10.775 32.154 25.097 1.00 71.44 142 SER A C 1
ATOM 1085 O O . SER A 1 142 ? -10.603 33.355 24.922 1.00 71.44 142 SER A O 1
ATOM 1087 N N . SER A 1 143 ? -11.918 31.659 25.584 1.00 65.88 143 SER A N 1
ATOM 1088 C CA . SER A 1 143 ? -13.028 32.507 26.044 1.00 65.88 143 SER A CA 1
ATOM 1089 C C . SER A 1 143 ? -12.826 33.072 27.454 1.00 65.88 143 SER A C 1
ATOM 1091 O O . SER A 1 143 ? -13.333 34.150 27.745 1.00 65.88 143 SER A O 1
ATOM 1093 N N . SER A 1 144 ? -12.076 32.382 28.326 1.00 59.56 144 SER A N 1
ATOM 1094 C CA . SER A 1 144 ? -11.743 32.862 29.676 1.00 59.56 144 SER A CA 1
ATOM 1095 C C . SER A 1 144 ? -10.536 33.801 29.701 1.00 59.56 144 SER A C 1
ATOM 1097 O O . SER A 1 144 ? -10.343 34.519 30.680 1.00 59.56 144 SER A O 1
ATOM 1099 N N . ALA A 1 145 ? -9.733 33.836 28.632 1.00 59.56 145 ALA A N 1
ATOM 1100 C CA . ALA A 1 145 ? -8.779 34.908 28.359 1.00 59.56 145 ALA A CA 1
ATOM 1101 C C . ALA A 1 145 ? -9.545 36.185 27.963 1.00 59.56 145 ALA A C 1
ATOM 1103 O O . ALA A 1 145 ? -9.480 36.655 26.828 1.00 59.56 145 ALA A O 1
ATOM 1104 N N . GLY A 1 146 ? -10.329 36.708 28.908 1.00 54.31 146 GLY A N 1
ATOM 1105 C CA . GLY A 1 146 ? -11.097 37.932 28.761 1.00 54.31 146 GLY A CA 1
ATOM 1106 C C . GLY A 1 146 ? -10.209 39.084 28.304 1.00 54.31 146 GLY A C 1
ATOM 1107 O O . GLY A 1 146 ? -9.079 39.231 28.767 1.00 54.31 146 GLY A O 1
ATOM 1108 N N . THR A 1 147 ? -10.743 39.859 27.359 1.00 57.09 147 THR A N 1
ATOM 1109 C CA . THR A 1 147 ? -10.337 41.198 26.915 1.00 57.09 147 THR A CA 1
ATOM 1110 C C . THR A 1 147 ? -8.976 41.656 27.433 1.00 57.09 147 THR A C 1
ATOM 1112 O O . THR A 1 147 ? -8.876 42.562 28.262 1.00 57.09 147 THR A O 1
ATOM 1115 N N . ARG A 1 148 ? -7.886 41.099 26.892 1.00 57.25 148 ARG A N 1
ATOM 1116 C CA . ARG A 1 148 ? -6.650 41.875 26.866 1.00 57.25 148 ARG A CA 1
ATOM 1117 C C . ARG A 1 148 ? -6.957 43.021 25.918 1.00 57.25 148 ARG A C 1
ATOM 1119 O O . ARG A 1 148 ? -7.049 42.792 24.712 1.00 57.25 148 ARG A O 1
ATOM 1126 N N . ALA A 1 149 ? -7.206 44.208 26.480 1.00 60.09 149 ALA A N 1
ATOM 1127 C CA . ALA A 1 149 ? -7.376 45.4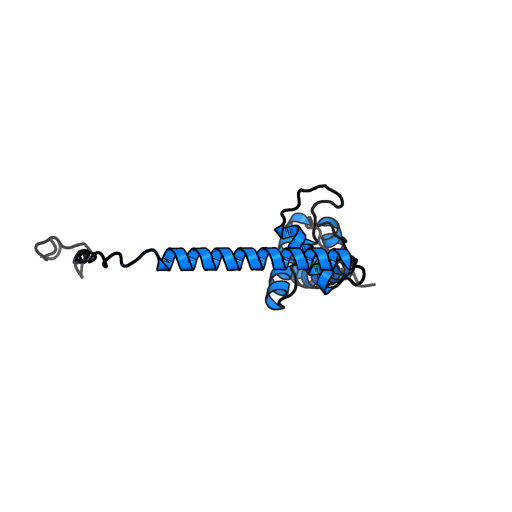32 25.711 1.00 60.09 149 ALA A CA 1
ATOM 1128 C C . ALA A 1 149 ? -6.336 45.413 24.585 1.00 60.09 149 ALA A C 1
ATOM 1130 O O . ALA A 1 149 ? -5.174 45.084 24.880 1.00 60.09 149 ALA A O 1
ATOM 1131 N N . PRO A 1 150 ? -6.730 45.649 23.318 1.00 56.81 150 PRO A N 1
ATOM 1132 C CA . PRO A 1 150 ? -5.779 45.638 22.225 1.00 56.81 150 PRO A CA 1
ATOM 1133 C C . PRO A 1 150 ? -4.654 46.572 22.645 1.00 56.81 150 PRO A C 1
ATOM 1135 O O . PRO A 1 150 ? -4.871 47.767 22.832 1.00 56.81 150 PRO A O 1
ATOM 1138 N N . ARG A 1 151 ? -3.458 46.021 22.895 1.00 62.28 151 ARG A N 1
ATOM 1139 C CA . ARG A 1 151 ? -2.279 46.864 23.039 1.00 62.28 151 ARG A CA 1
ATOM 1140 C C . ARG A 1 151 ? -2.205 47.551 21.699 1.00 62.28 151 ARG A C 1
ATOM 1142 O O . ARG A 1 151 ? -1.935 46.872 20.708 1.00 62.28 151 ARG A O 1
ATOM 1149 N N . THR A 1 152 ? -2.517 48.843 21.673 1.00 57.03 152 THR A N 1
ATOM 1150 C CA . THR A 1 152 ? -2.299 49.697 20.519 1.00 57.03 152 THR A CA 1
ATOM 1151 C C . THR A 1 152 ? -0.882 49.387 20.086 1.00 57.03 152 THR A C 1
ATOM 1153 O O . THR A 1 152 ? 0.071 49.674 20.818 1.00 57.03 152 THR A O 1
ATOM 1156 N N . ARG A 1 153 ? -0.733 48.652 18.977 1.00 61.25 153 ARG A N 1
ATOM 1157 C CA . ARG A 1 153 ? 0.583 48.456 18.392 1.00 61.25 153 ARG A CA 1
ATOM 1158 C C . ARG A 1 153 ? 1.052 49.874 18.150 1.00 61.25 153 ARG A C 1
ATOM 1160 O O . ARG A 1 153 ? 0.386 50.614 17.430 1.00 61.25 153 ARG A O 1
ATOM 1167 N N . LYS A 1 154 ? 2.131 50.266 18.830 1.00 56.47 154 LYS A N 1
ATOM 1168 C CA . LYS A 1 154 ? 2.851 51.483 18.483 1.00 56.47 154 LYS A CA 1
ATOM 1169 C C . LYS A 1 154 ? 3.029 51.386 16.966 1.00 56.47 154 LYS A C 1
ATOM 1171 O O . LYS A 1 154 ? 3.539 50.342 16.542 1.00 56.47 154 LYS A O 1
ATOM 1176 N N . PRO A 1 155 ? 2.497 52.326 16.163 1.00 52.97 155 PRO A N 1
ATOM 1177 C CA . PRO A 1 155 ? 2.655 52.240 14.724 1.00 52.97 155 PRO A CA 1
ATOM 1178 C C . PRO A 1 155 ? 4.146 52.052 14.479 1.00 52.97 155 PRO A C 1
ATOM 1180 O O . PRO A 1 155 ? 4.964 52.827 14.980 1.00 52.97 155 PRO A O 1
ATOM 1183 N N . VAL A 1 156 ? 4.495 50.944 13.826 1.00 60.66 156 VAL A N 1
ATOM 1184 C CA . VAL A 1 156 ? 5.818 50.819 13.236 1.00 60.66 156 VAL A CA 1
ATOM 1185 C C . VAL A 1 156 ? 5.810 51.928 12.208 1.00 60.66 156 VAL A C 1
ATOM 1187 O O . VAL A 1 156 ? 5.082 51.837 11.222 1.00 60.66 156 VAL A O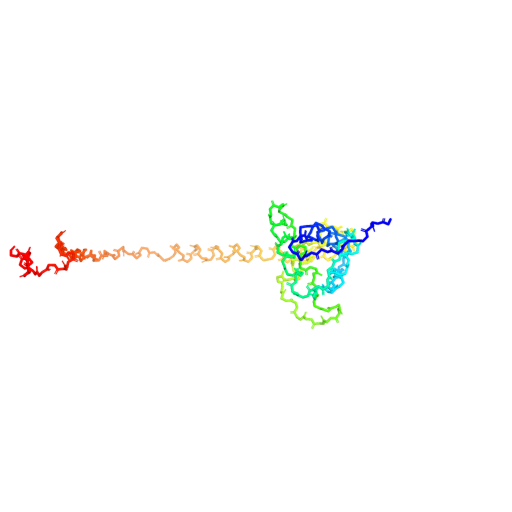 1
ATOM 1190 N N . VAL A 1 157 ? 6.490 53.028 12.533 1.00 60.97 157 VAL A N 1
ATOM 1191 C CA . VAL A 1 157 ? 6.799 54.074 11.567 1.00 60.97 157 VAL A CA 1
ATOM 1192 C C . VAL A 1 157 ? 7.435 53.320 10.407 1.00 60.97 157 VAL A C 1
ATOM 1194 O O . VAL A 1 157 ? 8.443 52.651 10.651 1.00 60.97 157 VAL A O 1
ATOM 1197 N N . PRO A 1 158 ? 6.819 53.299 9.212 1.00 60.56 158 PRO A N 1
ATOM 1198 C CA . PRO A 1 158 ? 7.467 52.712 8.056 1.00 60.56 158 PRO A CA 1
ATOM 1199 C C . PRO A 1 158 ? 8.821 53.399 7.934 1.00 60.56 158 PRO A C 1
ATOM 1201 O O . PRO A 1 158 ? 8.876 54.622 7.810 1.00 60.56 158 PRO A O 1
ATOM 1204 N N . GLU A 1 159 ? 9.897 52.635 8.088 1.00 66.19 159 GLU A N 1
ATOM 1205 C CA . GLU A 1 159 ? 11.233 53.133 7.806 1.00 66.19 159 GLU A CA 1
ATOM 1206 C C . GLU A 1 159 ? 11.207 53.550 6.335 1.00 66.19 159 GLU A C 1
ATOM 1208 O O . GLU A 1 159 ? 10.908 52.731 5.461 1.00 66.19 159 GLU A O 1
ATOM 1213 N N . GLU A 1 160 ? 11.335 54.857 6.091 1.00 66.19 160 GLU A N 1
ATOM 1214 C CA . GLU A 1 160 ? 11.208 55.445 4.761 1.00 66.19 160 GLU A CA 1
ATOM 1215 C C . GLU A 1 160 ? 12.208 54.723 3.858 1.00 66.19 160 GLU A C 1
ATOM 1217 O O . GLU A 1 160 ? 13.407 54.712 4.141 1.00 66.19 160 GLU A O 1
ATOM 1222 N N . ALA A 1 161 ? 11.701 54.038 2.828 1.00 70.12 161 ALA A N 1
ATOM 1223 C CA . ALA A 1 161 ? 12.541 53.236 1.953 1.00 70.12 161 ALA A CA 1
ATOM 1224 C C . ALA A 1 161 ? 13.696 54.107 1.428 1.00 70.12 161 ALA A C 1
ATOM 1226 O O . ALA A 1 161 ? 13.462 55.265 1.059 1.00 70.12 161 ALA A O 1
ATOM 1227 N N . PRO A 1 162 ? 14.935 53.585 1.409 1.00 71.56 162 PRO A N 1
ATOM 1228 C CA . PRO A 1 162 ? 16.093 54.373 1.025 1.00 71.56 162 PRO A CA 1
ATOM 1229 C C . PRO A 1 162 ? 15.880 54.950 -0.374 1.00 71.56 162 PRO A C 1
ATOM 1231 O O . PRO A 1 162 ? 15.595 54.218 -1.322 1.00 71.56 162 PRO A O 1
ATOM 1234 N N . LYS A 1 163 ? 15.979 56.276 -0.503 1.00 83.38 163 LYS A N 1
ATOM 1235 C CA . LYS A 1 163 ? 15.836 56.948 -1.798 1.00 83.38 163 LYS A CA 1
ATOM 1236 C C . LYS A 1 163 ? 17.027 56.547 -2.658 1.00 83.38 163 LYS A C 1
ATOM 1238 O O . LYS A 1 163 ? 18.164 56.750 -2.252 1.00 83.38 163 LYS A O 1
ATOM 1243 N N . ILE A 1 164 ? 16.773 55.947 -3.814 1.00 88.12 164 ILE A N 1
ATOM 1244 C CA . ILE A 1 164 ? 17.812 55.472 -4.729 1.00 88.12 164 ILE A CA 1
ATOM 1245 C C . ILE A 1 164 ? 17.951 56.466 -5.883 1.00 88.12 164 ILE A C 1
ATOM 1247 O O . ILE A 1 164 ? 16.950 56.933 -6.427 1.00 88.12 164 ILE A O 1
ATOM 1251 N N . CYS A 1 165 ? 19.185 56.786 -6.270 1.00 84.94 165 CYS A N 1
ATOM 1252 C CA . CYS A 1 165 ? 19.460 57.588 -7.457 1.00 84.94 165 CYS A CA 1
ATOM 1253 C C . CYS A 1 165 ? 18.978 56.830 -8.711 1.00 84.94 165 CYS A C 1
ATOM 1255 O O . CYS A 1 165 ? 19.416 55.700 -8.923 1.00 84.94 165 CYS A O 1
ATOM 1257 N N . PRO A 1 166 ? 18.135 57.413 -9.581 1.00 85.06 166 PRO A N 1
ATOM 1258 C CA . PRO A 1 166 ? 17.633 56.716 -10.769 1.00 85.06 166 PRO A CA 1
ATOM 1259 C C . PRO A 1 166 ? 18.699 56.501 -11.856 1.00 85.06 166 PRO A C 1
ATOM 1261 O O . PRO A 1 166 ? 18.468 55.725 -12.778 1.00 85.06 166 PRO A O 1
ATOM 1264 N N . THR A 1 167 ? 19.844 57.184 -11.763 1.00 80.19 167 THR A N 1
ATOM 1265 C CA . THR A 1 167 ? 20.931 57.102 -12.750 1.00 80.19 167 THR A CA 1
ATOM 1266 C C . THR A 1 167 ? 21.988 56.083 -12.334 1.00 80.19 167 THR A C 1
ATOM 1268 O O . THR A 1 167 ? 22.335 55.193 -13.104 1.00 80.19 167 THR A O 1
ATOM 1271 N N . CYS A 1 168 ? 22.488 56.193 -11.101 1.00 86.12 168 CYS A N 1
ATOM 1272 C CA . CYS A 1 168 ? 23.577 55.352 -10.594 1.00 86.12 168 CYS A CA 1
ATOM 1273 C C . CYS A 1 168 ? 23.089 54.173 -9.743 1.00 86.12 168 CYS A C 1
ATOM 1275 O O . CYS A 1 168 ? 23.892 53.333 -9.352 1.00 86.12 168 CYS A O 1
ATOM 1277 N N . PHE A 1 169 ? 21.792 54.118 -9.421 1.00 86.12 169 PHE A N 1
ATOM 1278 C CA . PHE A 1 169 ? 21.166 53.092 -8.578 1.00 86.12 169 PHE A CA 1
ATOM 1279 C C . PHE A 1 169 ? 21.792 52.923 -7.180 1.00 86.12 169 PHE A C 1
ATOM 1281 O O . PHE A 1 169 ? 21.560 51.921 -6.506 1.00 86.12 169 PHE A O 1
ATOM 1288 N N . VAL A 1 170 ? 22.541 53.924 -6.711 1.00 88.12 170 VAL A N 1
ATOM 1289 C CA . VAL A 1 170 ? 23.081 53.997 -5.347 1.00 88.12 170 VAL A CA 1
ATOM 1290 C C . VAL A 1 170 ? 22.101 54.690 -4.403 1.00 88.12 170 VAL A C 1
ATOM 1292 O O . VAL A 1 170 ? 21.305 55.535 -4.821 1.00 88.12 170 VAL A O 1
ATOM 1295 N N . GLN A 1 171 ? 22.160 54.341 -3.119 1.00 86.69 171 GLN A N 1
ATOM 1296 C CA . GLN A 1 171 ? 21.358 54.992 -2.087 1.00 86.69 171 GLN A CA 1
ATOM 1297 C C . GLN A 1 171 ? 21.802 56.447 -1.900 1.00 86.69 171 GLN A C 1
ATOM 1299 O O . GLN A 1 171 ? 22.978 56.722 -1.676 1.00 86.69 171 GLN A O 1
ATOM 1304 N N . LEU A 1 172 ? 20.848 57.371 -1.994 1.00 86.50 172 LEU A N 1
ATOM 1305 C CA . LEU A 1 172 ? 21.076 58.799 -1.837 1.00 86.50 172 LEU A CA 1
ATOM 1306 C C . LEU A 1 172 ? 21.365 59.143 -0.367 1.00 86.50 172 LEU A C 1
ATOM 1308 O O . LEU A 1 172 ? 20.705 58.608 0.534 1.00 86.50 172 LEU A O 1
ATOM 1312 N N . PRO A 1 173 ? 22.299 60.076 -0.112 1.00 80.69 173 PRO A N 1
ATOM 1313 C CA . PRO A 1 173 ? 22.471 60.673 1.204 1.00 80.69 173 PRO A CA 1
ATOM 1314 C C . PRO A 1 173 ? 21.244 61.515 1.586 1.00 80.69 173 PRO A C 1
ATOM 1316 O O . PRO A 1 173 ? 20.370 61.810 0.768 1.00 80.69 173 PRO A O 1
ATOM 1319 N N . ALA A 1 174 ? 21.185 61.950 2.846 1.00 77.94 174 ALA A N 1
ATOM 1320 C CA . ALA A 1 174 ? 20.051 62.715 3.374 1.00 77.94 174 ALA A CA 1
ATOM 1321 C C . ALA A 1 174 ? 19.776 64.035 2.620 1.00 77.94 174 ALA A C 1
ATOM 1323 O O . ALA A 1 174 ? 18.657 64.539 2.674 1.00 77.94 174 ALA A O 1
ATOM 1324 N N . SER A 1 175 ? 20.767 64.580 1.903 1.00 79.19 175 SER A N 1
ATOM 1325 C CA . SER A 1 175 ? 20.610 65.757 1.038 1.00 79.19 175 SER A CA 1
ATOM 1326 C C . SER A 1 175 ? 19.720 65.500 -0.186 1.00 79.19 175 SER A C 1
ATOM 1328 O O . SER A 1 175 ? 19.206 66.452 -0.764 1.00 79.19 175 SER A O 1
ATOM 1330 N N . GLY A 1 176 ? 19.524 64.237 -0.586 1.00 79.25 176 GLY A N 1
ATOM 1331 C CA . GLY A 1 176 ? 18.748 63.858 -1.769 1.00 79.25 176 GLY A CA 1
ATOM 1332 C C . GLY A 1 176 ? 19.464 64.083 -3.106 1.00 79.25 176 GLY A C 1
ATOM 1333 O O . GLY A 1 176 ? 18.860 63.851 -4.149 1.00 79.25 176 GLY A O 1
ATOM 1334 N N . ILE A 1 177 ? 20.733 64.498 -3.078 1.00 80.12 177 ILE A N 1
ATOM 1335 C CA . ILE A 1 177 ? 21.576 64.742 -4.255 1.00 80.12 177 ILE A CA 1
ATOM 1336 C C . ILE A 1 177 ? 22.657 63.660 -4.306 1.00 80.12 177 ILE A C 1
ATOM 1338 O O . ILE A 1 177 ? 23.238 63.319 -3.278 1.00 80.12 177 ILE A O 1
ATOM 1342 N N . CYS A 1 178 ? 22.892 63.081 -5.485 1.00 84.06 178 CYS A N 1
ATOM 1343 C CA . CYS A 1 178 ? 23.911 62.048 -5.664 1.00 84.06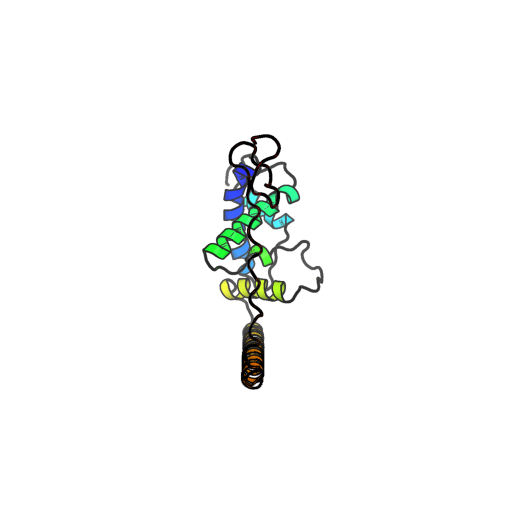 178 CYS A CA 1
ATOM 1344 C C . CYS A 1 178 ? 25.282 62.700 -5.850 1.00 84.06 178 CYS A C 1
ATOM 1346 O O . CYS A 1 178 ? 25.445 63.500 -6.767 1.00 84.06 178 CYS A O 1
ATOM 1348 N N . ASP A 1 179 ? 26.262 62.304 -5.038 1.00 81.94 179 ASP A N 1
ATOM 1349 C CA . ASP A 1 179 ? 27.623 62.861 -5.076 1.00 81.94 179 ASP A CA 1
ATOM 1350 C C . ASP A 1 179 ? 28.326 62.676 -6.438 1.00 81.94 179 ASP A C 1
ATOM 1352 O O . ASP A 1 179 ? 29.212 63.454 -6.781 1.00 81.94 179 ASP A O 1
ATOM 1356 N N . ASP A 1 180 ? 27.908 61.682 -7.229 1.00 77.00 180 ASP A N 1
ATOM 1357 C CA . ASP A 1 180 ? 28.447 61.398 -8.568 1.00 77.00 180 ASP A CA 1
ATOM 1358 C C . ASP A 1 180 ? 27.697 62.128 -9.703 1.00 77.00 180 ASP A C 1
ATOM 1360 O O . ASP A 1 180 ? 28.275 62.394 -10.754 1.00 77.00 180 ASP A O 1
ATOM 1364 N N . CYS A 1 181 ? 26.407 62.453 -9.523 1.00 81.19 181 CYS A N 1
ATOM 1365 C CA . CYS A 1 181 ? 25.587 63.091 -10.571 1.00 81.19 181 CYS A CA 1
ATOM 1366 C C . CYS A 1 181 ? 25.445 64.614 -10.415 1.00 81.19 181 CYS A C 1
ATOM 1368 O O . CYS A 1 181 ? 25.216 65.283 -11.425 1.00 81.19 181 CYS A O 1
ATOM 1370 N N . GLY A 1 182 ? 25.599 65.145 -9.193 1.00 64.50 182 GLY A N 1
ATOM 1371 C CA . GLY A 1 182 ? 25.404 66.565 -8.866 1.00 64.50 182 GLY A CA 1
ATOM 1372 C C . GLY A 1 182 ? 23.952 66.989 -8.676 1.00 64.50 182 GLY A C 1
ATOM 1373 O O . GLY A 1 182 ? 23.043 66.371 -9.274 1.00 64.50 182 GLY A O 1
#

Foldseek 3Di:
DPAADEDDLVVLLVQLLVQLLVVLLVQLQAPPRADELVRSLVRSCVVNSYDYPDDSVVRSVSSLVVNQVVCVVVVHQSSCLRYDNDPDDPDPQPPVSVVSSVSSNVVRYPPDDPVNVVVVVVVVVVVVVVVVVVVVVVVVVVVVPPDPPPPPPPPPPPPPPFDADPPPRHGDDPVNDDPVPD

Organism: NCBI:txid2761496